Protein AF-A0A969H976-F1 (afdb_monomer_lite)

Secondary structure (DSSP, 8-state):
-HHHHHHHHHHHHHHHHHHTT----S---HHHHHHHHHHH-GGGGGG--

Radius of gyration: 10.29 Å; chains: 1; bounding box: 22×16×29 Å

Sequence (49 aa):
MGFFCQQAAEKYLKAFLLTAGQTPPRIHDIDALLEMSAVVDAAFDQLRP

Foldseek 3Di:
DVVVVLVVLVVVLCVLCVVLVHHDDPDSDNLVSLVSVCVVPVVSVVVHD

pLDDT: mean 90.87, std 7.07, range [63.62, 96.56]

Structure (mmCIF, N/CA/C/O backbone):
data_AF-A0A969H976-F1
#
_entry.id   AF-A0A969H976-F1
#
loop_
_atom_site.group_PDB
_atom_site.id
_atom_site.type_symbol
_atom_site.label_atom_id
_atom_site.label_alt_id
_atom_site.label_comp_id
_atom_site.label_asym_id
_atom_site.label_entity_id
_atom_site.label_seq_id
_atom_site.pdbx_PDB_ins_code
_atom_site.Cartn_x
_atom_site.Cartn_y
_atom_site.Cartn_z
_atom_site.occupancy
_atom_site.B_iso_or_equiv
_atom_site.auth_seq_id
_atom_site.auth_comp_id
_atom_site.auth_asym_id
_atom_site.auth_atom_id
_atom_site.pdbx_PDB_model_num
ATOM 1 N N . MET A 1 1 ? 11.854 6.652 -16.522 1.00 63.62 1 MET A N 1
ATOM 2 C CA . MET A 1 1 ? 10.523 7.057 -16.015 1.00 63.62 1 MET A CA 1
ATOM 3 C C . MET A 1 1 ? 9.924 6.030 -15.054 1.00 63.62 1 MET A C 1
ATOM 5 O O . MET A 1 1 ? 9.607 6.429 -13.945 1.00 63.62 1 MET A O 1
ATOM 9 N N . GLY A 1 2 ? 9.860 4.730 -15.385 1.00 82.88 2 GLY A N 1
ATOM 10 C CA . GLY A 1 2 ? 9.240 3.707 -14.513 1.00 82.88 2 GLY A CA 1
ATOM 11 C C . GLY A 1 2 ? 9.786 3.606 -13.077 1.00 82.88 2 GLY A C 1
ATOM 12 O O . GLY A 1 2 ? 9.003 3.467 -12.146 1.00 82.88 2 GLY A O 1
ATOM 13 N N . PHE A 1 3 ? 11.097 3.788 -12.873 1.00 86.75 3 PHE A N 1
ATOM 14 C CA . PHE A 1 3 ? 11.719 3.749 -11.538 1.00 86.75 3 PHE A CA 1
ATOM 15 C C . PHE A 1 3 ? 11.138 4.778 -10.551 1.00 86.75 3 PHE A C 1
ATOM 17 O O . PHE A 1 3 ? 10.913 4.467 -9.385 1.00 86.75 3 PHE A O 1
ATOM 24 N N . PHE A 1 4 ? 10.865 6.005 -11.009 1.00 90.44 4 PHE A N 1
ATOM 25 C CA . PHE A 1 4 ? 10.291 7.039 -10.143 1.00 90.44 4 PHE A CA 1
ATOM 26 C C . PHE A 1 4 ? 8.821 6.767 -9.829 1.00 90.44 4 PHE A C 1
ATOM 28 O O . PHE A 1 4 ? 8.393 7.020 -8.708 1.00 90.44 4 PHE A O 1
ATOM 35 N N . CYS A 1 5 ? 8.069 6.217 -10.787 1.00 92.94 5 CYS A N 1
ATOM 36 C CA . CYS A 1 5 ? 6.689 5.793 -10.565 1.00 92.94 5 CYS A CA 1
ATOM 37 C C . CYS A 1 5 ? 6.620 4.668 -9.526 1.00 92.94 5 CYS A C 1
ATOM 39 O O . CYS A 1 5 ? 5.837 4.766 -8.586 1.00 92.94 5 CYS A O 1
ATOM 41 N N . GLN A 1 6 ? 7.490 3.659 -9.644 1.00 91.56 6 GLN A N 1
ATOM 42 C CA . GLN A 1 6 ? 7.586 2.568 -8.674 1.00 91.56 6 GLN A CA 1
ATOM 43 C C . GLN A 1 6 ? 7.910 3.102 -7.271 1.00 91.56 6 GLN A C 1
ATOM 45 O O . GLN A 1 6 ? 7.157 2.866 -6.333 1.00 91.56 6 GLN A O 1
ATOM 50 N N . GLN A 1 7 ? 8.955 3.924 -7.140 1.00 93.00 7 GLN A N 1
ATOM 51 C CA . GLN A 1 7 ? 9.337 4.538 -5.861 1.00 93.00 7 GLN A CA 1
ATOM 52 C C . GLN A 1 7 ? 8.236 5.421 -5.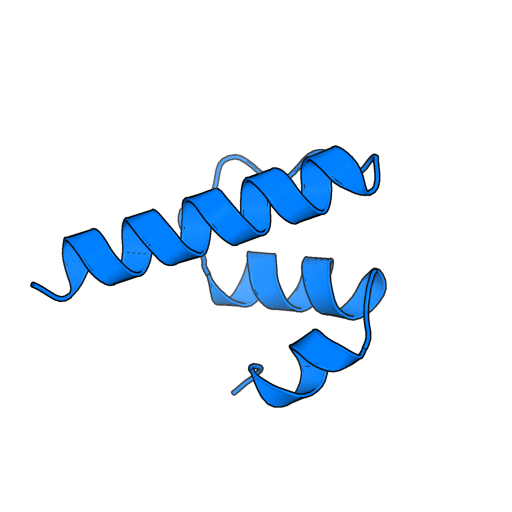255 1.00 93.00 7 GLN A C 1
ATOM 54 O O . GLN A 1 7 ? 8.096 5.486 -4.033 1.00 93.00 7 GLN A O 1
ATOM 59 N N . ALA A 1 8 ? 7.472 6.137 -6.085 1.00 95.19 8 ALA A N 1
ATOM 60 C CA . ALA A 1 8 ? 6.347 6.941 -5.620 1.00 95.19 8 ALA A CA 1
ATOM 61 C C . ALA A 1 8 ? 5.222 6.055 -5.066 1.00 95.19 8 ALA A C 1
ATOM 63 O O . ALA A 1 8 ? 4.744 6.307 -3.959 1.00 95.19 8 ALA A O 1
ATOM 64 N N . ALA A 1 9 ? 4.854 4.996 -5.793 1.00 94.25 9 ALA A N 1
ATOM 65 C CA . ALA A 1 9 ? 3.838 4.041 -5.361 1.00 94.25 9 ALA A CA 1
ATOM 66 C C . ALA A 1 9 ? 4.253 3.313 -4.071 1.00 94.25 9 ALA A C 1
ATOM 68 O O . ALA A 1 9 ? 3.484 3.262 -3.114 1.00 94.25 9 ALA A O 1
ATOM 69 N N . GLU A 1 10 ? 5.501 2.849 -3.981 1.00 94.44 10 GLU A N 1
ATOM 70 C CA . GLU A 1 10 ? 6.025 2.206 -2.773 1.00 94.44 10 GLU A CA 1
ATOM 71 C C . GLU A 1 10 ? 5.977 3.120 -1.545 1.00 94.44 10 GLU A C 1
ATOM 73 O O . GLU A 1 10 ? 5.600 2.685 -0.456 1.00 94.44 10 GLU A O 1
ATOM 78 N N . LYS A 1 11 ? 6.363 4.393 -1.693 1.00 94.94 11 LYS A N 1
ATOM 79 C CA . LYS A 1 11 ? 6.313 5.360 -0.586 1.00 94.94 11 LYS A CA 1
ATOM 80 C C . LYS A 1 11 ? 4.883 5.628 -0.141 1.00 94.94 11 LYS A C 1
ATOM 82 O O . LYS A 1 11 ? 4.653 5.729 1.061 1.00 94.94 11 LYS A O 1
ATOM 87 N N . TYR A 1 12 ? 3.946 5.717 -1.083 1.00 96.00 12 TYR A N 1
ATOM 88 C CA . TYR A 1 12 ? 2.530 5.870 -0.770 1.00 96.00 12 TYR A CA 1
ATOM 89 C C . TYR A 1 12 ? 2.006 4.677 0.037 1.00 96.00 12 TYR A C 1
ATOM 91 O O . TYR A 1 12 ? 1.464 4.880 1.119 1.00 96.00 12 TYR A O 1
ATOM 99 N N . LEU A 1 13 ? 2.244 3.444 -0.421 1.00 95.62 13 LEU A N 1
ATOM 100 C CA . LEU A 1 13 ? 1.789 2.234 0.275 1.00 95.62 13 LEU A CA 1
ATOM 101 C C . LEU A 1 13 ? 2.417 2.106 1.670 1.00 95.62 13 LEU A C 1
ATOM 103 O O . LEU A 1 13 ? 1.728 1.819 2.646 1.00 95.62 13 LEU A O 1
ATOM 107 N N . LYS A 1 14 ? 3.717 2.39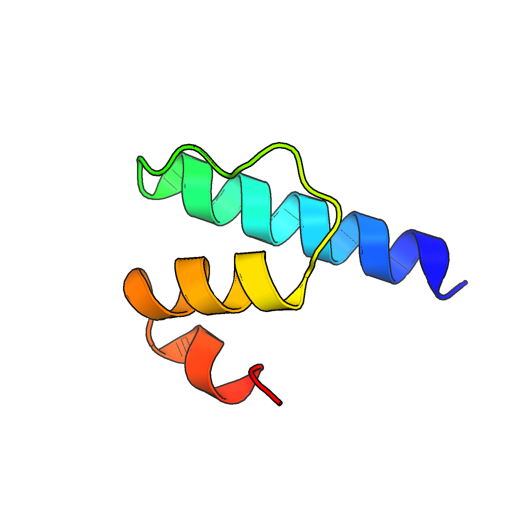8 1.800 1.00 95.81 14 LYS A N 1
ATOM 108 C CA . LYS A 1 14 ? 4.398 2.424 3.104 1.00 95.81 14 LYS A CA 1
ATOM 109 C C . LYS A 1 14 ? 3.775 3.461 4.041 1.00 95.81 14 LYS A C 1
ATOM 111 O O . LYS A 1 14 ? 3.554 3.163 5.211 1.00 95.81 14 LYS A O 1
ATOM 116 N N . ALA A 1 15 ? 3.474 4.660 3.542 1.00 96.50 15 ALA A N 1
ATOM 117 C CA . ALA A 1 15 ? 2.811 5.694 4.332 1.00 96.50 15 ALA A CA 1
ATOM 118 C C . ALA A 1 15 ? 1.388 5.279 4.738 1.00 96.50 15 ALA A C 1
ATOM 120 O O . ALA A 1 15 ? 1.030 5.442 5.900 1.00 96.50 15 ALA A O 1
ATOM 121 N N . PHE A 1 16 ? 0.614 4.690 3.825 1.00 96.56 16 PHE A N 1
ATOM 122 C CA . PHE A 1 16 ? -0.723 4.167 4.104 1.00 96.56 16 PHE A CA 1
ATOM 123 C C . PHE A 1 16 ? -0.705 3.126 5.233 1.00 96.56 16 PHE A C 1
ATOM 125 O O . PHE A 1 16 ? -1.419 3.274 6.227 1.00 96.56 16 PHE A O 1
ATOM 132 N N . LEU A 1 17 ? 0.186 2.134 5.144 1.00 95.62 17 LEU A N 1
ATOM 133 C CA . LEU A 1 17 ? 0.367 1.116 6.182 1.00 95.62 17 LEU A CA 1
ATOM 134 C C . LEU A 1 17 ? 0.752 1.736 7.532 1.00 95.62 17 LEU A C 1
ATOM 136 O O . LEU A 1 17 ? 0.149 1.393 8.548 1.00 95.62 17 LEU A O 1
ATOM 140 N N . LEU A 1 18 ? 1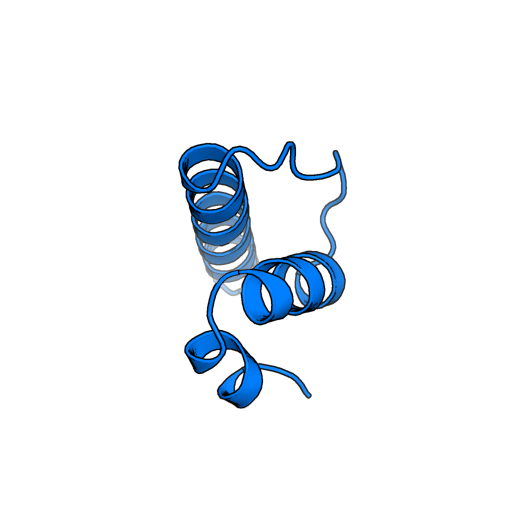.674 2.707 7.541 1.00 96.12 18 LEU A N 1
ATOM 141 C CA . LEU A 1 18 ? 2.036 3.446 8.757 1.00 96.12 18 LEU A CA 1
ATOM 142 C C . LEU A 1 18 ? 0.832 4.168 9.371 1.00 96.12 18 LEU A C 1
ATOM 144 O O . LEU A 1 18 ? 0.641 4.109 10.584 1.00 96.12 18 LEU A O 1
ATOM 148 N N . THR A 1 19 ? -0.005 4.819 8.556 1.00 96.25 19 THR A N 1
ATOM 149 C CA . THR A 1 19 ? -1.217 5.493 9.051 1.00 96.25 19 THR A CA 1
ATOM 150 C C . THR A 1 19 ? -2.270 4.524 9.579 1.00 96.25 19 THR A C 1
ATOM 152 O O . THR A 1 19 ? -3.035 4.886 10.468 1.00 96.25 19 THR A O 1
ATOM 155 N N . ALA A 1 20 ? -2.263 3.279 9.101 1.00 94.88 20 ALA A N 1
ATOM 156 C CA . ALA A 1 20 ? -3.098 2.195 9.604 1.00 94.88 20 ALA A CA 1
ATOM 157 C C . ALA A 1 20 ? -2.519 1.497 10.854 1.00 94.88 20 ALA A C 1
ATOM 159 O O . ALA A 1 20 ? -3.071 0.500 11.317 1.00 94.88 20 ALA A O 1
ATOM 160 N N . GLY A 1 21 ? -1.400 1.987 11.402 1.00 95.00 21 GLY A N 1
ATOM 161 C CA . GLY A 1 21 ? -0.725 1.397 12.562 1.00 95.00 21 GLY A CA 1
ATOM 162 C C . GLY A 1 21 ? 0.111 0.153 12.243 1.00 95.00 21 GLY A C 1
ATOM 163 O O . GLY A 1 21 ? 0.624 -0.489 13.159 1.00 95.00 21 GLY A O 1
ATOM 164 N N . GLN A 1 22 ? 0.281 -0.182 10.963 1.00 92.38 22 GLN A N 1
ATOM 165 C CA . GLN A 1 22 ? 1.144 -1.268 10.511 1.00 92.38 22 GLN A CA 1
ATOM 166 C C . GLN A 1 22 ? 2.558 -0.747 10.258 1.00 92.38 22 GLN A C 1
ATOM 168 O O . GLN A 1 22 ? 2.756 0.340 9.720 1.00 92.38 22 GLN A O 1
ATOM 173 N N . THR A 1 23 ? 3.576 -1.534 10.607 1.00 89.44 23 THR A N 1
ATOM 174 C CA . THR A 1 23 ? 4.962 -1.189 10.262 1.00 89.44 23 THR A CA 1
ATOM 175 C C 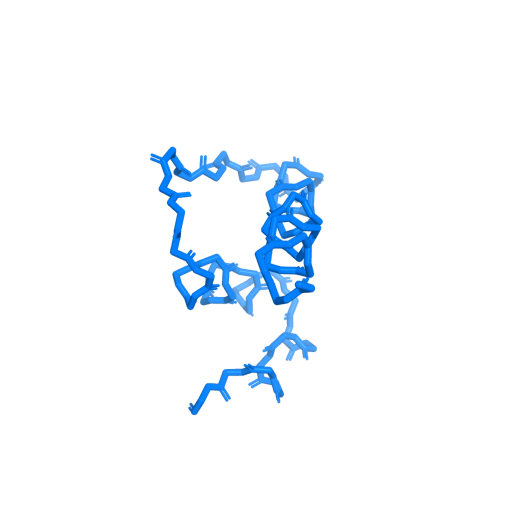. THR A 1 23 ? 5.336 -1.901 8.966 1.00 89.44 23 THR A C 1
ATOM 177 O O . THR A 1 23 ? 5.526 -3.119 8.990 1.00 89.44 23 THR A O 1
ATOM 180 N N . PRO A 1 24 ? 5.432 -1.191 7.827 1.00 86.88 24 PRO A N 1
ATOM 181 C CA . PRO A 1 24 ? 5.756 -1.831 6.565 1.00 86.88 24 PRO A C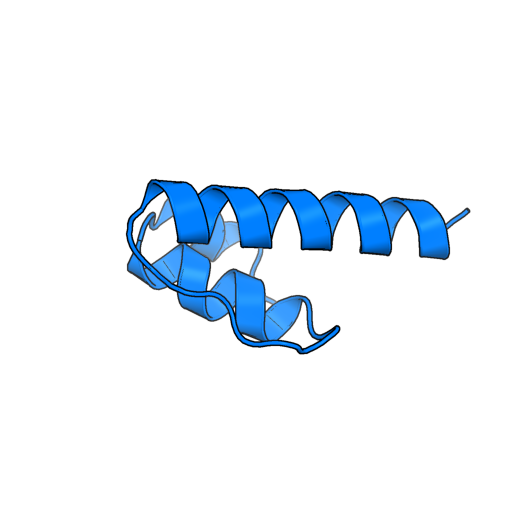A 1
ATOM 182 C C . PRO A 1 24 ? 7.183 -2.405 6.596 1.00 86.88 24 PRO A C 1
ATOM 184 O O . PRO A 1 24 ? 8.102 -1.762 7.122 1.00 86.88 24 PRO A O 1
ATOM 187 N N . PRO A 1 25 ? 7.404 -3.593 6.012 1.00 85.81 25 PRO A N 1
ATOM 188 C CA . PRO A 1 25 ? 8.726 -4.196 5.927 1.00 85.81 25 PRO A CA 1
ATOM 189 C C . PRO A 1 25 ? 9.686 -3.336 5.089 1.00 85.81 25 PRO A C 1
ATOM 191 O O . PRO A 1 25 ? 9.293 -2.647 4.143 1.00 85.81 25 PRO A O 1
ATOM 194 N N . ARG A 1 26 ? 10.987 -3.391 5.409 1.00 82.94 26 ARG A N 1
ATOM 195 C CA . ARG A 1 26 ? 12.061 -2.747 4.625 1.00 82.94 26 ARG A CA 1
ATOM 196 C C . ARG A 1 26 ? 12.373 -3.547 3.350 1.00 82.94 26 ARG A C 1
ATOM 198 O O . ARG A 1 26 ? 13.480 -4.043 3.169 1.00 82.94 26 ARG A O 1
ATOM 205 N N . ILE A 1 27 ? 11.385 -3.657 2.469 1.00 82.56 27 ILE A N 1
ATOM 206 C CA . ILE A 1 27 ? 11.478 -4.305 1.154 1.00 82.56 27 ILE A CA 1
ATOM 207 C C . ILE A 1 27 ? 11.107 -3.309 0.048 1.00 82.56 27 ILE A C 1
ATOM 209 O O . ILE A 1 27 ? 10.397 -2.331 0.305 1.00 82.56 27 ILE A O 1
ATOM 213 N N . HIS A 1 28 ? 11.617 -3.535 -1.165 1.00 79.56 28 HIS A N 1
ATOM 214 C CA . HIS A 1 28 ? 11.196 -2.822 -2.380 1.00 79.56 28 HIS A CA 1
ATOM 215 C C . HIS A 1 28 ? 10.341 -3.745 -3.257 1.00 79.56 28 HIS A C 1
ATOM 217 O O . HIS A 1 28 ? 10.651 -3.981 -4.422 1.00 79.56 28 HIS A O 1
ATOM 223 N N . ASP A 1 29 ? 9.314 -4.328 -2.641 1.00 89.25 29 ASP A N 1
ATOM 224 C CA . ASP A 1 29 ? 8.384 -5.267 -3.260 1.00 89.25 29 ASP A CA 1
ATOM 225 C C . ASP A 1 29 ? 6.981 -4.660 -3.186 1.00 89.25 29 ASP A C 1
ATOM 227 O O . ASP A 1 29 ? 6.435 -4.461 -2.098 1.00 89.25 29 ASP A O 1
ATOM 231 N N . ILE A 1 30 ? 6.454 -4.258 -4.342 1.00 91.56 30 ILE A N 1
ATOM 232 C CA . ILE A 1 30 ? 5.179 -3.546 -4.418 1.00 91.56 30 ILE A CA 1
ATOM 233 C C . ILE A 1 30 ? 3.996 -4.494 -4.220 1.00 91.56 30 ILE A C 1
ATOM 235 O O . ILE A 1 30 ? 3.012 -4.091 -3.605 1.00 91.56 30 ILE A O 1
ATOM 239 N N . ASP A 1 31 ? 4.117 -5.742 -4.672 1.00 92.31 31 ASP A N 1
ATOM 240 C CA . ASP A 1 31 ? 3.080 -6.762 -4.549 1.00 92.31 31 ASP A CA 1
ATOM 241 C C . ASP A 1 31 ? 2.864 -7.103 -3.073 1.00 92.31 31 ASP A C 1
ATOM 243 O O . ASP A 1 31 ? 1.741 -7.023 -2.576 1.00 92.31 31 ASP A O 1
ATOM 247 N N . ALA A 1 32 ? 3.949 -7.308 -2.322 1.00 92.25 32 ALA A N 1
ATOM 248 C CA . ALA A 1 32 ? 3.870 -7.531 -0.879 1.00 92.25 32 ALA A CA 1
ATOM 249 C C . ALA A 1 32 ? 3.227 -6.343 -0.129 1.00 92.25 32 ALA A C 1
ATOM 251 O O . ALA A 1 32 ? 2.445 -6.526 0.807 1.00 92.25 32 ALA A O 1
ATOM 252 N N . LEU A 1 33 ? 3.528 -5.101 -0.534 1.00 93.88 33 LEU A N 1
ATOM 253 C CA . LEU A 1 33 ? 2.907 -3.907 0.054 1.00 93.88 33 LEU A CA 1
ATOM 254 C C . LEU A 1 33 ? 1.411 -3.809 -0.283 1.00 93.88 33 LEU A C 1
ATOM 256 O O . LEU A 1 33 ? 0.632 -3.356 0.561 1.00 93.88 33 LEU A O 1
ATOM 260 N N . LEU A 1 34 ? 1.002 -4.224 -1.485 1.00 94.56 34 LEU A N 1
ATOM 261 C CA . LEU A 1 34 ? -0.399 -4.280 -1.901 1.00 94.56 34 LEU A CA 1
ATOM 262 C C . LEU A 1 34 ? -1.173 -5.352 -1.136 1.00 94.56 34 LEU A C 1
ATOM 264 O O . LEU A 1 34 ? -2.271 -5.064 -0.669 1.00 94.56 34 LEU A O 1
ATOM 268 N N . GLU A 1 35 ? -0.599 -6.537 -0.929 1.00 93.38 35 GLU A N 1
ATOM 269 C CA . GLU A 1 35 ? -1.211 -7.587 -0.106 1.00 93.38 35 GLU A CA 1
ATOM 270 C C . GLU A 1 35 ? -1.475 -7.096 1.320 1.00 93.38 35 GLU A C 1
ATOM 272 O O . GLU A 1 35 ? -2.587 -7.225 1.833 1.00 93.38 35 GLU A O 1
ATOM 277 N N . MET A 1 36 ? -0.485 -6.452 1.945 1.00 93.69 36 MET A N 1
ATOM 278 C CA . MET A 1 36 ? -0.660 -5.854 3.270 1.00 93.69 36 MET A CA 1
ATOM 279 C C . MET A 1 36 ? -1.716 -4.743 3.269 1.00 93.69 36 MET A C 1
ATOM 281 O O .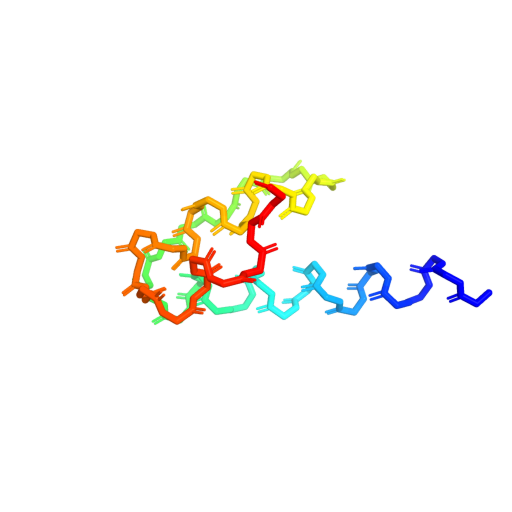 MET A 1 36 ? -2.493 -4.628 4.216 1.00 93.69 36 MET A O 1
ATOM 285 N N . SER A 1 37 ? -1.751 -3.920 2.218 1.00 95.00 37 SER A N 1
ATOM 286 C CA . SER A 1 37 ? -2.713 -2.819 2.102 1.00 95.00 37 SER A CA 1
ATOM 287 C C . SER A 1 37 ? -4.137 -3.331 1.882 1.00 95.00 37 SER A C 1
ATOM 289 O O . SER A 1 37 ? -5.064 -2.759 2.444 1.00 95.00 37 SER A O 1
ATOM 291 N N . ALA A 1 38 ? -4.315 -4.446 1.167 1.00 95.25 38 ALA A N 1
ATOM 292 C CA . ALA A 1 38 ? -5.608 -5.096 0.950 1.00 95.25 38 ALA A CA 1
ATOM 293 C C . ALA A 1 38 ? -6.215 -5.680 2.238 1.00 95.25 38 ALA A C 1
ATOM 295 O O . ALA A 1 38 ? -7.435 -5.739 2.374 1.00 95.25 38 ALA A O 1
ATOM 296 N N . VAL A 1 39 ? -5.381 -6.064 3.213 1.00 94.31 39 VAL A N 1
ATOM 297 C CA . VAL A 1 39 ? -5.846 -6.462 4.556 1.00 94.31 39 VAL A CA 1
ATOM 298 C C . VAL A 1 39 ? -6.414 -5.268 5.333 1.00 94.31 39 VAL A C 1
ATOM 300 O O . VAL A 1 39 ? -7.308 -5.443 6.159 1.00 94.31 39 VAL A O 1
ATOM 303 N N . VAL A 1 40 ? -5.902 -4.058 5.084 1.00 95.31 40 VAL A N 1
ATOM 304 C CA . VAL A 1 40 ? -6.354 -2.820 5.740 1.00 95.31 40 VAL A CA 1
ATOM 305 C C . VAL A 1 40 ? -7.570 -2.219 5.028 1.00 95.31 40 VAL A C 1
ATOM 307 O O . VAL A 1 40 ? -8.515 -1.802 5.693 1.00 95.31 40 VAL A O 1
ATOM 310 N N . ASP A 1 41 ? -7.551 -2.171 3.695 1.00 95.88 41 ASP A N 1
ATOM 311 C CA . ASP A 1 41 ? -8.621 -1.629 2.858 1.00 95.88 41 ASP A CA 1
ATOM 312 C C . ASP A 1 41 ? -8.797 -2.480 1.590 1.00 95.88 41 ASP A C 1
ATOM 314 O O . ASP A 1 41 ? -7.908 -2.579 0.740 1.00 95.88 41 ASP A O 1
ATOM 318 N N . ALA A 1 42 ? -9.988 -3.065 1.442 1.00 93.94 42 ALA A N 1
ATOM 319 C CA . ALA A 1 42 ? -10.344 -3.924 0.317 1.00 93.94 42 ALA A CA 1
ATOM 320 C C . ALA A 1 42 ? -10.335 -3.200 -1.045 1.00 93.94 42 ALA A C 1
ATOM 322 O O . ALA A 1 42 ? -10.367 -3.857 -2.082 1.00 93.94 42 ALA A O 1
ATOM 323 N N . ALA A 1 43 ? -10.258 -1.866 -1.095 1.00 94.00 43 ALA A N 1
ATOM 324 C CA . ALA A 1 43 ? -10.069 -1.137 -2.348 1.00 94.00 43 ALA A CA 1
ATOM 325 C C . ALA A 1 43 ? -8.757 -1.520 -3.063 1.00 94.00 43 ALA A C 1
ATOM 327 O O . ALA A 1 43 ? -8.708 -1.530 -4.294 1.00 94.00 43 ALA A O 1
ATOM 328 N N . PHE A 1 44 ? -7.711 -1.898 -2.316 1.00 94.31 44 PHE A N 1
ATOM 329 C CA . PHE A 1 44 ? -6.431 -2.336 -2.890 1.00 94.31 44 PHE A CA 1
ATOM 330 C C . PHE A 1 44 ? -6.501 -3.714 -3.557 1.00 94.31 44 PHE A C 1
ATOM 332 O O . PHE A 1 44 ? -5.603 -4.066 -4.319 1.00 94.31 44 PHE A O 1
ATOM 339 N N . ASP A 1 45 ? -7.574 -4.475 -3.334 1.00 92.38 45 ASP A N 1
ATOM 340 C CA . ASP A 1 45 ? -7.794 -5.786 -3.947 1.00 92.38 45 ASP A CA 1
ATOM 341 C C . ASP A 1 45 ? -7.814 -5.705 -5.483 1.00 92.38 45 ASP A C 1
ATOM 343 O O . ASP A 1 45 ? -7.290 -6.582 -6.161 1.00 92.38 45 ASP A O 1
ATOM 347 N N . GLN A 1 46 ? -8.319 -4.587 -6.021 1.00 92.56 46 GLN A N 1
ATOM 348 C CA . GLN A 1 46 ? -8.397 -4.299 -7.459 1.00 92.56 46 GLN A CA 1
ATOM 349 C C . GLN A 1 46 ? -7.035 -4.047 -8.122 1.00 92.56 46 GLN A C 1
ATOM 351 O O . GLN A 1 46 ? -6.950 -4.000 -9.348 1.00 92.56 46 GLN A O 1
ATOM 356 N N . LEU A 1 47 ? -5.994 -3.812 -7.321 1.00 88.62 47 LEU A N 1
ATOM 357 C CA . LEU A 1 47 ? -4.641 -3.508 -7.786 1.00 88.62 47 LEU A CA 1
ATOM 358 C C . LEU A 1 47 ? -3.715 -4.727 -7.722 1.00 88.62 47 LEU A C 1
ATOM 360 O O . LEU A 1 47 ? -2.567 -4.627 -8.153 1.00 88.62 47 LEU A O 1
ATOM 364 N N . ARG A 1 48 ? -4.195 -5.850 -7.176 1.00 75.81 48 ARG A N 1
ATOM 365 C CA . ARG A 1 48 ? -3.445 -7.106 -7.140 1.00 75.81 48 ARG A CA 1
ATOM 366 C C . ARG A 1 48 ? -3.430 -7.744 -8.540 1.00 75.81 48 ARG A C 1
ATOM 368 O O . ARG A 1 48 ? -4.430 -7.616 -9.251 1.00 75.81 48 ARG A O 1
ATOM 375 N N . PRO A 1 49 ? -2.319 -8.380 -8.948 1.00 66.44 49 PRO A N 1
ATOM 376 C CA . PRO A 1 49 ? -2.258 -9.141 -10.195 1.00 66.44 49 PRO A CA 1
ATOM 377 C C . PRO A 1 49 ? -3.189 -10.363 -10.202 1.00 66.44 49 PRO A C 1
ATOM 379 O O . PRO A 1 49 ? -3.520 -10.883 -9.110 1.00 66.44 49 PRO A O 1
#